Protein AF-A0A9Q8Z236-F1 (afdb_monomer_lite)

InterPro domains:
  IPR006600 HTH CenpB-type DNA-binding domain [PF03221] (31-86)
  IPR006600 HTH CenpB-type DNA-binding domain [PS51253] (21-90)
  IPR006600 HTH CenpB-type DNA-binding domain [SM00674] (27-90)

Secondary structure (DSSP, 8-state):
--HHHHHHHHHHHTTPPPTTTSPPTT--S-HHHHHHHHHHHHHHHHTT----HHHHHHHHHHHHHHTTPPPPPTTH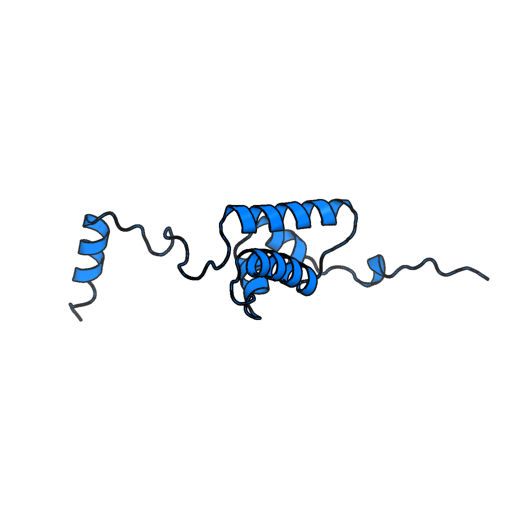HHHHHHH-HHHHHHHSS---HHHHT-------

Organism: Curvularia clavata (NCBI:txid95742)

Radius of gyration: 20.36 Å; chains: 1; bounding box: 35×33×79 Å

pLDDT: mean 71.84, std 14.06, range [37.47, 89.75]

Structure (mmCIF, N/CA/C/O backbone):
data_AF-A0A9Q8Z236-F1
#
_entry.id   AF-A0A9Q8Z236-F1
#
loop_
_atom_site.group_PDB
_atom_site.id
_atom_site.type_symbol
_atom_site.label_atom_id
_atom_site.label_alt_id
_atom_site.label_comp_id
_atom_site.label_asym_id
_atom_site.label_entity_id
_atom_site.label_seq_id
_atom_site.pdbx_PDB_ins_code
_atom_site.Cartn_x
_atom_site.Cartn_y
_atom_site.Cartn_z
_atom_site.occupancy
_atom_site.B_iso_or_equiv
_atom_site.auth_seq_id
_atom_site.auth_comp_id
_atom_site.auth_asym_id
_atom_site.auth_atom_id
_atom_site.pdbx_PDB_model_num
ATOM 1 N N . MET A 1 1 ? 3.105 -12.757 40.605 1.00 44.47 1 MET A N 1
ATOM 2 C CA . MET A 1 1 ? 2.466 -12.930 39.276 1.00 44.47 1 MET A CA 1
ATOM 3 C C . MET A 1 1 ? 0.934 -12.863 39.384 1.00 44.47 1 MET A C 1
ATOM 5 O O . MET A 1 1 ? 0.268 -13.851 39.127 1.00 44.47 1 MET A O 1
ATOM 9 N N . ILE A 1 2 ? 0.355 -11.719 39.778 1.00 39.44 2 ILE A N 1
ATOM 10 C CA . ILE A 1 2 ? -1.120 -11.542 39.889 1.00 39.44 2 ILE A CA 1
ATOM 11 C C . ILE A 1 2 ? -1.601 -10.298 39.105 1.00 39.44 2 ILE A C 1
ATOM 13 O O . ILE A 1 2 ? -2.723 -10.255 38.613 1.00 39.44 2 ILE A O 1
ATOM 17 N N . PHE A 1 3 ? -0.717 -9.327 38.856 1.00 37.47 3 PHE A N 1
ATOM 18 C CA . PHE A 1 3 ? -1.059 -8.050 38.216 1.00 37.47 3 PHE A CA 1
ATOM 19 C C . PHE A 1 3 ? -1.436 -8.114 36.726 1.00 37.47 3 PHE A C 1
ATOM 21 O O . PHE A 1 3 ? -2.054 -7.183 36.221 1.00 37.47 3 PHE A O 1
ATOM 28 N N . VAL A 1 4 ? -1.121 -9.200 36.013 1.00 46.09 4 VAL A N 1
ATOM 29 C CA . VAL A 1 4 ? -1.441 -9.323 34.575 1.00 46.09 4 VAL A CA 1
ATOM 30 C C . VAL A 1 4 ? -2.859 -9.862 34.338 1.00 46.09 4 VAL A C 1
ATOM 32 O O . VAL A 1 4 ? -3.454 -9.616 33.292 1.00 46.09 4 VAL A O 1
ATOM 35 N N . TYR A 1 5 ? -3.427 -10.582 35.311 1.00 40.88 5 TYR A N 1
ATOM 36 C CA . TYR A 1 5 ? -4.704 -11.281 35.135 1.00 40.88 5 TYR A CA 1
ATOM 37 C C . TYR A 1 5 ? -5.913 -10.351 35.298 1.00 40.88 5 TYR A C 1
ATOM 39 O O . TYR A 1 5 ? -6.892 -10.460 34.560 1.00 40.88 5 TYR A O 1
ATOM 47 N N . GLN A 1 6 ? -5.821 -9.382 36.212 1.00 45.88 6 GLN A N 1
ATOM 48 C CA . GLN A 1 6 ? -6.933 -8.479 36.511 1.00 45.88 6 GLN A CA 1
ATOM 49 C C . GLN A 1 6 ? -7.202 -7.471 35.378 1.00 45.88 6 GLN A C 1
ATOM 51 O O . GLN A 1 6 ? -8.355 -7.154 35.087 1.00 45.88 6 GLN A O 1
ATOM 56 N N . TYR A 1 7 ? -6.153 -7.010 34.687 1.00 53.28 7 TYR A N 1
ATOM 57 C CA . TYR A 1 7 ? -6.252 -5.992 33.629 1.00 53.28 7 TYR A CA 1
ATOM 58 C C . TYR A 1 7 ? -6.962 -6.503 32.359 1.00 53.28 7 TYR A C 1
ATOM 60 O O . TYR A 1 7 ? -7.631 -5.752 31.649 1.00 53.28 7 TYR A O 1
ATOM 68 N N . CYS A 1 8 ? -6.859 -7.806 32.080 1.00 56.28 8 CYS A N 1
ATOM 69 C CA . CYS A 1 8 ? -7.457 -8.433 30.900 1.00 56.28 8 CYS A CA 1
ATOM 70 C C . CYS A 1 8 ? -8.988 -8.588 30.999 1.00 56.28 8 CYS A C 1
ATOM 72 O O . CYS A 1 8 ? -9.672 -8.562 29.974 1.00 56.28 8 CYS A O 1
ATOM 74 N N . ILE A 1 9 ? -9.540 -8.737 32.210 1.00 65.38 9 ILE A N 1
ATOM 75 C CA . ILE A 1 9 ? -10.987 -8.914 32.434 1.00 65.38 9 ILE A CA 1
ATOM 76 C C . ILE A 1 9 ? -11.720 -7.564 32.417 1.00 65.38 9 ILE A C 1
ATOM 78 O O . ILE A 1 9 ? -12.815 -7.467 31.858 1.00 65.38 9 ILE A O 1
ATOM 82 N N . THR A 1 10 ? -11.115 -6.506 32.967 1.00 66.88 10 THR A N 1
ATOM 83 C CA . THR A 1 10 ? -11.715 -5.158 33.006 1.00 66.88 10 THR A CA 1
ATOM 84 C C . THR A 1 10 ? -11.895 -4.567 31.607 1.00 66.88 10 THR A C 1
ATOM 86 O O . THR A 1 10 ? -12.959 -4.037 31.301 1.00 66.88 10 THR A O 1
ATOM 89 N N . HIS A 1 11 ? -10.912 -4.733 30.718 1.00 65.75 11 HIS A N 1
ATOM 90 C CA . HIS A 1 11 ? -11.002 -4.291 29.322 1.00 65.75 11 HIS A CA 1
ATOM 91 C C . HIS A 1 11 ? -12.126 -4.996 28.548 1.00 65.75 11 HIS A C 1
ATOM 93 O O . HIS A 1 11 ? -12.851 -4.347 27.797 1.00 65.75 11 HIS A O 1
ATOM 99 N N . ARG A 1 12 ? -12.303 -6.306 28.765 1.00 65.69 12 ARG A N 1
ATOM 100 C CA . ARG A 1 12 ? -13.336 -7.100 28.086 1.00 65.69 12 ARG A CA 1
ATOM 101 C C . ARG A 1 12 ? -14.744 -6.733 28.572 1.00 65.69 12 ARG A C 1
ATOM 103 O O . ARG A 1 12 ? -15.650 -6.604 27.759 1.00 65.69 12 ARG A O 1
ATOM 110 N N . ARG A 1 13 ? -14.914 -6.486 29.880 1.00 71.19 13 ARG A N 1
ATOM 111 C CA . ARG A 1 13 ? -16.164 -5.939 30.446 1.00 71.19 13 ARG A CA 1
ATOM 112 C C . ARG A 1 13 ? -16.478 -4.527 29.945 1.00 71.19 13 ARG A C 1
ATOM 114 O O . ARG A 1 13 ? -17.645 -4.200 29.791 1.00 71.19 13 ARG A O 1
ATOM 121 N N . ALA A 1 14 ? -15.459 -3.721 29.655 1.00 76.38 14 ALA A N 1
ATOM 122 C CA . ALA A 1 14 ? -15.609 -2.394 29.055 1.00 76.38 14 ALA A CA 1
ATOM 123 C C . ALA A 1 14 ? -15.861 -2.427 27.531 1.00 76.38 14 ALA A C 1
ATOM 125 O O . ALA A 1 14 ? -15.790 -1.384 26.886 1.00 76.38 14 ALA A O 1
ATOM 126 N N . GLY A 1 15 ? -16.097 -3.607 26.940 1.00 71.00 15 GLY A N 1
ATOM 127 C CA . GLY A 1 15 ? -16.377 -3.757 25.510 1.00 71.00 15 GLY A CA 1
ATOM 128 C C . GLY A 1 15 ? -15.177 -3.498 24.599 1.00 71.00 15 GLY A C 1
ATOM 129 O O . GLY A 1 15 ? -15.354 -3.343 23.394 1.00 71.00 15 GLY A O 1
ATOM 130 N N . LYS A 1 16 ? 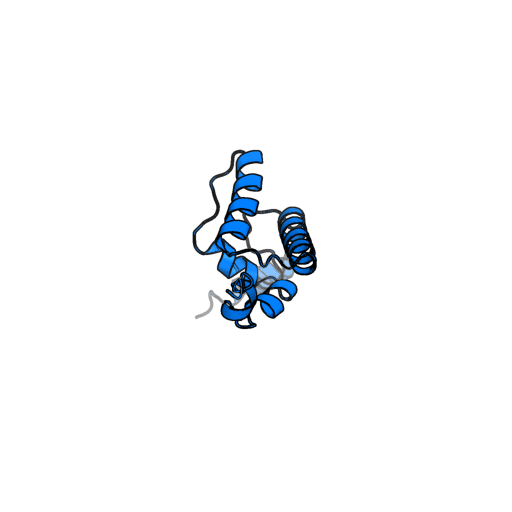-13.949 -3.438 25.137 1.00 72.38 16 LYS A N 1
ATOM 131 C CA . LYS A 1 16 ? -12.762 -3.225 24.305 1.00 72.38 16 LYS A CA 1
ATOM 132 C C . LYS A 1 16 ? -12.499 -4.488 23.469 1.00 72.38 16 LYS A C 1
ATOM 134 O O . LYS A 1 16 ? -12.344 -5.561 24.066 1.00 72.38 16 LYS A O 1
ATOM 139 N N . PRO A 1 17 ? -12.430 -4.377 22.128 1.00 62.66 17 PRO A N 1
ATOM 140 C CA . PRO A 1 17 ? -12.158 -5.519 21.266 1.00 62.66 17 PRO A CA 1
ATOM 141 C C . PRO A 1 17 ? -10.793 -6.133 21.579 1.00 62.66 17 PRO A C 1
ATOM 143 O O . PRO A 1 17 ? -9.913 -5.492 22.169 1.00 62.66 17 PRO A O 1
ATOM 146 N N . SER A 1 18 ? -10.600 -7.398 21.194 1.00 64.00 18 SER A N 1
ATOM 147 C CA . SER A 1 18 ? -9.286 -8.018 21.326 1.00 64.00 18 SER A CA 1
ATOM 148 C C . SER A 1 18 ? -8.279 -7.248 20.468 1.00 64.00 18 SER A C 1
ATOM 150 O O . SER A 1 18 ? -8.624 -6.694 19.428 1.00 64.00 18 SER A O 1
ATOM 152 N N . ARG A 1 19 ? -6.999 -7.238 20.857 1.00 61.81 19 ARG A N 1
ATOM 153 C CA . ARG A 1 19 ? -5.956 -6.560 20.064 1.00 61.81 19 ARG A CA 1
ATOM 154 C C . ARG A 1 19 ? -5.862 -7.091 18.622 1.00 61.81 19 ARG A C 1
ATOM 156 O O . ARG A 1 19 ? -5.316 -6.393 17.779 1.00 61.81 19 ARG A O 1
ATOM 163 N N . ARG A 1 20 ? -6.360 -8.305 18.351 1.00 56.44 20 ARG A N 1
ATOM 164 C CA . ARG A 1 20 ? -6.419 -8.892 17.001 1.00 56.44 20 ARG A CA 1
ATOM 165 C C . ARG A 1 20 ? -7.541 -8.288 16.151 1.00 56.44 20 ARG A C 1
ATOM 167 O O . ARG A 1 20 ? -7.393 -8.247 14.938 1.00 56.44 20 ARG A O 1
ATOM 174 N N . ASP A 1 21 ? -8.605 -7.818 16.798 1.00 57.34 21 ASP A N 1
ATOM 175 C CA . ASP A 1 21 ? -9.796 -7.248 16.157 1.00 57.34 21 ASP A CA 1
ATOM 176 C C . ASP A 1 21 ? -9.745 -5.713 16.112 1.00 57.34 21 ASP A C 1
ATOM 178 O O . ASP A 1 21 ? -10.426 -5.088 15.305 1.00 57.34 21 ASP A O 1
ATOM 182 N N . CYS A 1 22 ? -8.932 -5.084 16.970 1.00 59.25 22 CYS A N 1
ATOM 183 C CA . CYS A 1 22 ? -8.663 -3.652 16.887 1.00 59.25 22 CYS A CA 1
ATOM 184 C C . CYS A 1 22 ? -7.866 -3.321 15.623 1.00 59.25 22 CYS A C 1
ATOM 186 O O . CYS A 1 22 ? -6.829 -3.931 15.348 1.00 59.25 22 CYS A O 1
ATOM 188 N N . GLU A 1 23 ? -8.287 -2.273 14.914 1.00 57.94 23 GLU A N 1
ATOM 189 C CA . GLU A 1 23 ? -7.460 -1.685 13.870 1.00 57.94 23 GLU A CA 1
ATOM 190 C C . GLU A 1 23 ? -6.109 -1.253 14.450 1.00 57.94 23 GLU A C 1
ATOM 192 O O . GLU A 1 23 ? -6.023 -0.631 15.511 1.00 57.94 23 GLU A O 1
ATOM 197 N N . LEU A 1 24 ? -5.023 -1.627 13.772 1.00 58.34 24 LEU A N 1
ATOM 198 C CA . LEU A 1 24 ? -3.679 -1.261 14.197 1.00 58.34 24 LEU A CA 1
ATOM 199 C C . LEU A 1 24 ? -3.545 0.266 14.212 1.00 58.34 24 LEU A C 1
ATOM 201 O O . LEU A 1 24 ? -3.600 0.897 13.160 1.00 58.34 24 LEU A O 1
ATOM 205 N N . ASN A 1 25 ? -3.234 0.831 15.382 1.00 55.41 25 ASN A N 1
ATOM 206 C CA . ASN A 1 25 ? -2.937 2.259 15.596 1.00 55.41 25 ASN A CA 1
ATOM 207 C C . ASN A 1 25 ? -1.824 2.825 14.679 1.00 55.41 25 ASN A C 1
ATOM 209 O O . ASN A 1 25 ? -1.546 4.017 14.697 1.00 55.41 25 ASN A O 1
ATOM 213 N N . SER A 1 26 ? -1.136 1.966 13.924 1.00 56.31 26 SER A N 1
ATOM 214 C CA . SER A 1 26 ? -0.043 2.294 13.006 1.00 56.31 26 SER A CA 1
ATOM 215 C C . SER A 1 26 ? -0.497 2.511 11.556 1.00 56.31 26 SER A C 1
ATOM 217 O O . SER A 1 26 ? 0.353 2.753 10.696 1.00 56.31 26 SER A O 1
ATOM 219 N N . LYS A 1 27 ? -1.796 2.380 11.249 1.00 63.75 27 LYS A N 1
ATOM 220 C CA . LYS A 1 27 ? -2.326 2.679 9.913 1.00 63.75 27 LYS A CA 1
ATOM 221 C C . LYS A 1 27 ? -2.246 4.188 9.676 1.00 63.75 27 LYS A C 1
ATOM 223 O O . LYS A 1 27 ? -2.994 4.957 10.267 1.00 63.75 27 LYS A O 1
ATOM 228 N N . ARG A 1 28 ? -1.288 4.611 8.846 1.00 69.12 28 ARG A N 1
ATOM 229 C CA . ARG A 1 28 ? -1.143 6.021 8.446 1.00 69.12 28 ARG A CA 1
ATOM 230 C C . ARG A 1 28 ? -2.110 6.426 7.334 1.00 69.12 28 ARG A C 1
ATOM 232 O O . ARG A 1 28 ? -2.399 7.608 7.218 1.00 69.12 28 ARG A O 1
ATOM 239 N N . LEU A 1 29 ? -2.586 5.456 6.555 1.00 75.12 29 LEU A N 1
ATOM 240 C CA . LEU A 1 29 ? -3.607 5.640 5.528 1.00 75.12 29 LEU A CA 1
ATOM 241 C C . LEU A 1 29 ? -4.945 5.088 6.018 1.00 75.12 29 LEU A C 1
ATOM 243 O O . LEU A 1 29 ? -4.987 4.120 6.785 1.00 75.12 29 LEU A O 1
ATOM 247 N N . ASN A 1 30 ? -6.027 5.728 5.584 1.00 81.38 30 ASN A N 1
ATOM 248 C CA . ASN A 1 30 ? -7.382 5.282 5.867 1.00 81.38 30 ASN A CA 1
ATOM 249 C C . ASN A 1 30 ? -7.683 3.983 5.104 1.00 81.38 30 ASN A C 1
ATOM 251 O O . ASN A 1 30 ? -7.088 3.711 4.062 1.00 81.38 30 ASN A O 1
ATOM 255 N N . LYS A 1 31 ? -8.652 3.196 5.581 1.00 80.12 31 LYS A N 1
ATOM 256 C CA . LYS A 1 31 ? -9.056 1.943 4.927 1.00 80.12 31 LYS A CA 1
ATOM 257 C C . LYS A 1 31 ? -9.425 2.157 3.451 1.00 80.12 31 LYS A C 1
ATOM 259 O O . LYS A 1 31 ? -8.963 1.403 2.609 1.00 80.12 31 LYS A O 1
ATOM 264 N N . LEU A 1 32 ? -10.157 3.233 3.151 1.00 82.81 32 LEU A N 1
ATOM 265 C CA . LEU A 1 32 ? -10.545 3.611 1.785 1.00 82.81 32 LEU A CA 1
ATOM 266 C C . LEU A 1 32 ? -9.345 3.924 0.881 1.00 82.81 32 LEU A C 1
ATOM 268 O O . LEU A 1 32 ? -9.356 3.619 -0.303 1.00 82.81 32 LEU A O 1
ATOM 272 N N . GLU A 1 33 ? -8.297 4.532 1.435 1.00 84.69 33 GLU A N 1
ATOM 273 C CA . GLU A 1 33 ? -7.087 4.858 0.674 1.00 84.69 33 GLU A CA 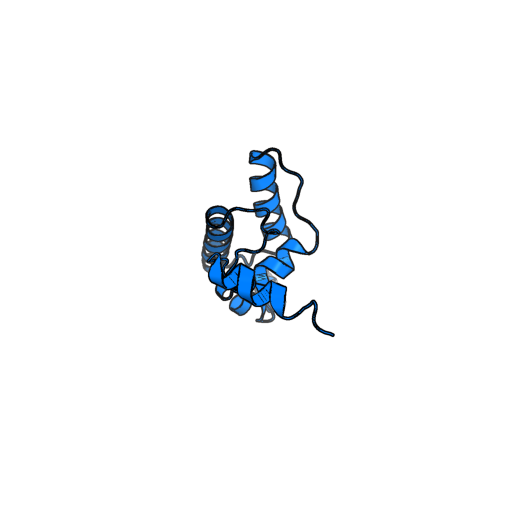1
ATOM 274 C C . GLU A 1 33 ? -6.266 3.607 0.392 1.00 84.69 33 GLU A C 1
ATOM 276 O O . GLU A 1 33 ? -5.742 3.432 -0.704 1.00 84.69 33 GLU A O 1
ATOM 281 N N . GLU A 1 34 ? -6.175 2.718 1.382 1.00 85.38 34 GLU A N 1
ATOM 282 C CA . GLU A 1 34 ? -5.554 1.411 1.206 1.00 85.38 34 GLU A CA 1
ATOM 283 C C . GLU A 1 34 ? -6.311 0.587 0.152 1.00 85.38 34 GLU A C 1
ATOM 285 O O . GLU A 1 34 ? -5.664 0.004 -0.714 1.00 85.38 34 GLU A O 1
ATOM 290 N N . GLU A 1 35 ? -7.647 0.596 0.167 1.00 86.00 35 GLU A N 1
ATOM 291 C CA . GLU A 1 35 ? -8.500 -0.046 -0.845 1.00 86.00 35 GLU A CA 1
ATOM 292 C C . GLU A 1 35 ? -8.290 0.555 -2.246 1.00 86.00 35 GLU A C 1
ATOM 294 O O . GLU A 1 35 ? -8.083 -0.197 -3.194 1.00 86.00 35 GLU A O 1
ATOM 299 N N . ALA A 1 36 ? -8.224 1.884 -2.381 1.00 88.25 36 ALA A N 1
ATOM 300 C CA . ALA A 1 36 ? -7.960 2.544 -3.664 1.00 88.25 36 ALA A CA 1
ATOM 301 C C . ALA A 1 36 ? -6.574 2.193 -4.242 1.00 88.25 36 ALA A C 1
ATOM 303 O O . ALA A 1 36 ? -6.427 1.989 -5.448 1.00 88.25 36 ALA A O 1
ATOM 304 N N . ILE A 1 37 ? -5.545 2.083 -3.390 1.00 87.94 37 ILE A N 1
ATOM 305 C CA . ILE A 1 37 ? -4.219 1.608 -3.815 1.00 87.94 37 ILE A CA 1
ATOM 306 C C . ILE A 1 37 ? -4.302 0.144 -4.273 1.00 87.94 37 ILE A C 1
ATOM 308 O O . ILE A 1 37 ? -3.702 -0.206 -5.286 1.00 87.94 37 ILE A O 1
ATOM 312 N N . VAL A 1 38 ? -5.024 -0.721 -3.551 1.00 87.69 38 VAL A N 1
ATOM 313 C CA . VAL A 1 38 ? -5.210 -2.132 -3.938 1.00 87.69 38 VAL A CA 1
ATOM 314 C C . VAL A 1 38 ? -5.882 -2.236 -5.302 1.00 87.69 38 VAL A C 1
ATOM 316 O O . VAL A 1 38 ? -5.352 -2.918 -6.177 1.00 87.69 38 VAL A O 1
ATOM 319 N N . GLU A 1 39 ? -7.008 -1.548 -5.486 1.00 87.75 39 GLU A N 1
ATOM 320 C CA . GLU A 1 39 ? -7.769 -1.536 -6.736 1.00 87.75 39 GLU A CA 1
ATOM 321 C C . GLU A 1 39 ? -6.891 -1.089 -7.900 1.00 87.75 39 GLU A C 1
ATOM 323 O O . GLU A 1 39 ? -6.761 -1.809 -8.888 1.00 87.75 39 GLU A O 1
ATOM 328 N N . ARG A 1 40 ? -6.171 0.023 -7.735 1.00 86.12 40 ARG A N 1
ATOM 329 C CA . ARG A 1 40 ? -5.259 0.518 -8.763 1.00 86.12 40 ARG A CA 1
ATOM 330 C C . ARG A 1 40 ? -4.179 -0.490 -9.136 1.00 86.12 40 ARG A C 1
ATOM 332 O O . ARG A 1 40 ? -3.884 -0.672 -10.313 1.00 86.12 40 ARG A O 1
ATOM 339 N N . ILE A 1 41 ? -3.604 -1.190 -8.160 1.00 85.38 41 ILE A N 1
ATOM 340 C CA . ILE A 1 41 ? -2.610 -2.220 -8.460 1.00 85.38 41 ILE A CA 1
ATOM 341 C C . ILE A 1 41 ? -3.246 -3.413 -9.199 1.00 85.38 41 ILE A C 1
ATOM 343 O O . ILE A 1 41 ? -2.608 -4.024 -10.065 1.00 85.38 41 ILE A O 1
ATOM 347 N N . LEU A 1 42 ? -4.483 -3.780 -8.861 1.00 82.25 42 LEU A N 1
ATOM 348 C CA . LEU A 1 42 ? -5.213 -4.827 -9.573 1.00 82.25 42 LEU A CA 1
ATOM 349 C C . LEU A 1 42 ? -5.503 -4.407 -11.019 1.00 82.25 42 LEU A C 1
ATOM 351 O O . LEU A 1 42 ? -5.249 -5.195 -11.926 1.00 82.25 42 LEU A O 1
ATOM 355 N N . GLU A 1 43 ? -5.925 -3.167 -11.256 1.00 83.81 43 GLU A N 1
ATOM 356 C CA . GLU A 1 43 ? -6.096 -2.616 -12.603 1.00 83.81 43 GLU A CA 1
ATOM 357 C C . GLU A 1 43 ? -4.779 -2.612 -13.386 1.00 83.81 43 GLU A C 1
ATOM 359 O O . GLU A 1 43 ? -4.725 -3.105 -14.514 1.00 83.81 43 GLU A O 1
ATOM 364 N N . GLU A 1 44 ? -3.688 -2.137 -12.783 1.00 79.62 44 GLU A N 1
ATOM 365 C CA . GLU A 1 44 ? -2.354 -2.157 -13.395 1.00 79.62 44 GLU A CA 1
ATOM 366 C C . GLU A 1 44 ? -1.918 -3.595 -13.731 1.00 79.62 44 GLU A C 1
ATOM 368 O O . GLU A 1 44 ? -1.335 -3.832 -14.788 1.00 79.62 44 GLU A O 1
ATOM 373 N N . SER A 1 45 ? -2.332 -4.592 -12.933 1.00 69.19 45 SER A N 1
ATOM 374 C CA . SER A 1 45 ? -2.141 -6.011 -13.269 1.00 69.19 45 SER A CA 1
ATOM 375 C C . SER A 1 45 ? -2.776 -6.449 -14.559 1.00 69.19 45 SER A C 1
ATOM 377 O O . SER A 1 45 ? -2.217 -7.307 -15.239 1.00 69.19 45 SER A O 1
ATOM 379 N N . THR A 1 46 ? -3.981 -5.964 -14.823 1.00 75.50 46 THR A N 1
ATOM 380 C CA . THR A 1 46 ? -4.712 -6.340 -16.031 1.00 75.50 46 THR A CA 1
ATOM 381 C C . THR A 1 46 ? -4.096 -5.693 -17.263 1.00 75.50 46 THR A C 1
ATOM 383 O O . THR A 1 46 ? -4.213 -6.233 -18.355 1.00 75.50 46 THR A O 1
ATOM 386 N N . ARG A 1 47 ? -3.376 -4.581 -17.074 1.00 72.31 47 ARG A N 1
ATOM 387 C CA . ARG A 1 47 ? -2.641 -3.849 -18.112 1.00 72.31 47 ARG A CA 1
ATOM 388 C C . ARG A 1 47 ? -1.203 -4.349 -18.301 1.00 72.31 47 ARG A C 1
ATOM 390 O O . ARG A 1 47 ? -0.400 -3.639 -18.890 1.00 72.31 47 ARG A O 1
ATOM 397 N N . GLU A 1 48 ? -0.877 -5.527 -17.761 1.00 68.31 48 GLU A N 1
ATOM 398 C CA . GLU A 1 48 ? 0.449 -6.176 -17.800 1.00 68.31 48 GLU A CA 1
ATOM 399 C C . GLU A 1 48 ? 1.599 -5.386 -17.153 1.00 68.31 48 GLU A C 1
ATOM 401 O O . GLU A 1 48 ? 2.751 -5.815 -17.183 1.00 68.31 48 GLU A O 1
ATOM 406 N N . PHE A 1 49 ? 1.299 -4.280 -16.472 1.00 66.81 49 PHE A N 1
ATOM 407 C CA . PHE A 1 49 ? 2.291 -3.531 -15.720 1.00 66.81 49 PHE A CA 1
ATOM 408 C C . PHE A 1 49 ? 2.256 -3.994 -14.264 1.00 66.81 49 PHE A C 1
ATOM 410 O O . PHE A 1 49 ? 1.309 -3.739 -13.519 1.00 66.81 49 PHE A O 1
ATOM 417 N N . ALA A 1 50 ? 3.267 -4.751 -13.840 1.00 68.62 50 ALA A N 1
ATOM 418 C CA . ALA A 1 50 ? 3.406 -5.128 -12.439 1.00 68.62 50 ALA A CA 1
ATOM 419 C C . ALA A 1 50 ? 4.024 -3.953 -11.661 1.00 68.62 50 ALA A C 1
ATOM 421 O O . ALA A 1 50 ? 5.211 -3.684 -11.847 1.00 68.62 50 ALA A O 1
ATOM 422 N N . PRO A 1 51 ? 3.276 -3.254 -10.783 1.00 76.12 51 PRO A N 1
ATOM 423 C CA . PRO A 1 51 ? 3.843 -2.134 -10.049 1.00 76.12 51 PRO A CA 1
ATOM 424 C C . PRO A 1 51 ? 4.930 -2.608 -9.091 1.00 76.12 51 PRO A C 1
ATOM 426 O O . PRO A 1 51 ? 4.773 -3.566 -8.320 1.00 76.12 51 PRO A O 1
ATOM 429 N N . THR A 1 52 ? 6.044 -1.890 -9.113 1.00 81.56 52 THR A N 1
ATOM 430 C CA . THR A 1 52 ? 7.163 -2.124 -8.211 1.00 81.56 52 THR A CA 1
ATOM 431 C C . THR A 1 52 ? 6.780 -1.657 -6.807 1.00 81.56 52 THR A C 1
ATOM 433 O O . THR A 1 52 ? 5.936 -0.783 -6.612 1.00 81.56 52 THR A O 1
ATOM 436 N N . LYS A 1 53 ? 7.447 -2.183 -5.772 1.00 83.12 53 LYS A N 1
ATOM 437 C CA . LYS A 1 53 ? 7.293 -1.671 -4.395 1.00 83.12 53 LYS A CA 1
ATOM 438 C C . LYS A 1 53 ? 7.538 -0.155 -4.294 1.00 83.12 53 LYS A C 1
ATOM 440 O O . LYS A 1 53 ? 6.964 0.489 -3.421 1.00 83.12 53 LYS A O 1
ATOM 445 N N . ALA A 1 54 ? 8.388 0.395 -5.163 1.00 83.25 54 ALA A N 1
ATOM 446 C CA . ALA A 1 54 ? 8.636 1.829 -5.266 1.00 83.25 54 ALA A CA 1
ATOM 447 C C . ALA A 1 54 ? 7.395 2.594 -5.753 1.00 83.25 54 ALA A C 1
ATOM 449 O O . ALA A 1 54 ? 7.035 3.593 -5.138 1.00 83.25 54 ALA A O 1
ATOM 450 N N . ASP A 1 55 ? 6.695 2.081 -6.766 1.00 84.50 55 ASP A N 1
ATOM 451 C CA . ASP A 1 55 ? 5.478 2.695 -7.313 1.00 84.50 55 ASP A CA 1
ATOM 452 C C . ASP A 1 55 ? 4.352 2.694 -6.277 1.00 84.50 55 ASP A C 1
ATOM 454 O O . ASP A 1 55 ? 3.709 3.714 -6.035 1.00 84.50 55 ASP A O 1
ATOM 458 N N . VAL A 1 56 ? 4.182 1.574 -5.562 1.00 86.19 56 VAL A N 1
ATOM 459 C CA . VAL A 1 56 ? 3.221 1.468 -4.449 1.00 86.19 56 VAL A CA 1
ATOM 460 C C . VAL A 1 56 ? 3.529 2.484 -3.349 1.00 86.19 56 VAL A C 1
ATOM 462 O O . VAL A 1 56 ? 2.618 3.088 -2.780 1.00 86.19 56 VAL A O 1
ATOM 465 N N . ARG A 1 57 ? 4.815 2.709 -3.059 1.00 88.38 57 ARG A N 1
ATOM 466 C CA . ARG A 1 57 ? 5.234 3.740 -2.109 1.00 88.38 57 ARG A CA 1
ATOM 467 C C . ARG A 1 57 ? 4.922 5.143 -2.622 1.00 88.38 57 ARG A C 1
ATOM 469 O O . ARG A 1 57 ? 4.398 5.941 -1.859 1.00 88.38 57 ARG A O 1
ATOM 476 N N . ALA A 1 58 ? 5.200 5.426 -3.893 1.00 88.00 58 ALA A N 1
ATOM 477 C CA . ALA A 1 58 ? 4.935 6.724 -4.503 1.00 88.00 58 ALA A CA 1
ATOM 478 C C . ALA A 1 58 ? 3.435 7.062 -4.505 1.00 88.00 58 ALA A C 1
ATOM 480 O O . ALA A 1 58 ? 3.064 8.193 -4.199 1.00 88.00 58 ALA A O 1
ATOM 481 N N . MET A 1 59 ? 2.566 6.079 -4.767 1.00 88.88 59 MET A N 1
ATOM 482 C CA . MET A 1 59 ? 1.111 6.245 -4.657 1.00 88.88 59 MET A CA 1
ATOM 483 C C . MET A 1 59 ? 0.684 6.608 -3.231 1.00 88.88 59 MET A C 1
ATOM 485 O O . MET A 1 59 ? -0.087 7.546 -3.033 1.00 88.88 59 MET A O 1
ATOM 489 N N . ALA A 1 60 ? 1.220 5.906 -2.231 1.00 89.19 60 ALA A N 1
ATOM 490 C CA . ALA A 1 60 ? 0.928 6.189 -0.830 1.00 89.19 60 ALA A CA 1
ATOM 491 C C . ALA A 1 60 ? 1.474 7.554 -0.377 1.00 89.19 60 ALA A C 1
ATOM 493 O O . ALA A 1 60 ? 0.785 8.297 0.318 1.00 89.19 60 ALA A O 1
ATOM 494 N N . ASP A 1 61 ? 2.692 7.904 -0.790 1.00 89.75 61 ASP A N 1
ATOM 495 C CA . ASP A 1 61 ? 3.322 9.184 -0.464 1.00 89.75 61 ASP A CA 1
ATOM 496 C C . ASP A 1 61 ? 2.583 10.355 -1.120 1.00 89.75 61 ASP A C 1
ATOM 498 O O . ASP A 1 61 ? 2.436 11.397 -0.489 1.00 89.75 61 ASP A O 1
ATOM 502 N N . LYS A 1 62 ? 2.038 10.174 -2.331 1.00 89.25 62 LYS A N 1
ATOM 503 C CA . LYS A 1 62 ? 1.184 11.173 -2.984 1.00 89.25 62 LYS A CA 1
ATOM 504 C C . LYS A 1 62 ? -0.087 11.456 -2.176 1.00 89.25 62 LYS A C 1
ATOM 506 O O . LYS A 1 62 ? -0.397 12.616 -1.931 1.00 89.25 62 LYS A O 1
ATOM 511 N N . LEU A 1 63 ? -0.782 10.416 -1.712 1.00 88.44 63 LEU A N 1
ATOM 512 C CA . LEU A 1 63 ? -1.977 10.576 -0.871 1.00 88.44 63 LEU A CA 1
ATOM 513 C C . LEU A 1 63 ? -1.649 11.253 0.468 1.00 88.44 63 LEU A C 1
ATOM 515 O O . LEU A 1 63 ? -2.413 12.076 0.965 1.00 88.44 63 LEU A O 1
ATOM 519 N N . LEU A 1 64 ? -0.491 10.938 1.054 1.00 87.50 64 LEU A N 1
ATOM 520 C CA . LEU A 1 64 ? -0.037 11.602 2.277 1.00 87.50 64 LEU A CA 1
ATOM 521 C C . LEU A 1 64 ? 0.359 13.059 2.037 1.00 87.50 64 LEU A C 1
ATOM 523 O O . LEU A 1 64 ? 0.094 13.889 2.903 1.00 87.50 64 LEU A O 1
ATOM 527 N N . TYR A 1 65 ? 0.947 13.372 0.882 1.00 88.25 65 TYR A N 1
ATOM 528 C CA . TYR A 1 65 ? 1.274 14.739 0.484 1.00 88.25 65 TYR A CA 1
ATOM 529 C C . TYR A 1 65 ? 0.014 15.597 0.336 1.00 88.25 65 TYR A C 1
ATOM 531 O O . TYR A 1 65 ? -0.027 16.705 0.859 1.00 88.25 65 TYR A O 1
ATOM 539 N N . GLU A 1 66 ? -1.045 15.060 -0.279 1.00 86.31 66 GLU A N 1
ATOM 540 C CA . GLU A 1 66 ? -2.356 15.725 -0.373 1.00 86.31 66 GLU A CA 1
ATOM 541 C C . GLU A 1 66 ? -2.980 16.010 1.008 1.00 86.31 66 GLU A C 1
ATOM 543 O O . GLU A 1 66 ? -3.752 16.953 1.159 1.00 86.31 66 GLU A O 1
ATOM 548 N N . ARG A 1 67 ? -2.613 15.232 2.035 1.00 81.94 67 ARG A N 1
ATOM 549 C CA . ARG A 1 67 ? -3.023 15.433 3.436 1.00 81.94 67 ARG A CA 1
ATOM 550 C C . ARG A 1 67 ? -2.030 16.243 4.272 1.00 81.94 67 ARG A C 1
ATOM 552 O O . ARG A 1 67 ? -2.178 16.276 5.494 1.00 81.94 67 ARG A O 1
ATOM 559 N N . GLU A 1 68 ? -0.991 16.807 3.657 1.00 83.00 68 GLU A N 1
ATOM 560 C CA . GLU A 1 68 ? 0.108 17.503 4.344 1.00 83.00 68 GLU A CA 1
ATOM 561 C C . GLU A 1 68 ? 0.762 16.653 5.458 1.00 83.00 68 GLU A C 1
ATOM 563 O O . GLU A 1 68 ? 1.228 17.151 6.483 1.00 83.00 68 GLU A O 1
ATOM 568 N N . SER A 1 69 ? 0.786 15.328 5.279 1.00 83.25 69 SER A N 1
ATOM 569 C CA . SER A 1 69 ? 1.339 14.382 6.248 1.00 83.25 69 SER A CA 1
ATOM 570 C C . SER A 1 69 ? 2.753 13.944 5.875 1.00 83.25 69 SER A C 1
ATOM 572 O O . SER A 1 69 ? 3.159 13.953 4.716 1.00 83.25 69 SER A O 1
ATOM 574 N N . ASN A 1 70 ? 3.512 13.475 6.870 1.00 83.56 70 ASN A N 1
ATOM 575 C CA . ASN A 1 70 ? 4.859 12.950 6.635 1.00 83.56 70 ASN A CA 1
ATOM 576 C C . ASN A 1 70 ? 4.822 11.716 5.709 1.00 83.56 70 ASN A C 1
ATOM 578 O O . ASN A 1 70 ? 3.911 10.898 5.853 1.00 83.56 70 ASN A O 1
ATOM 582 N N . PRO A 1 71 ? 5.839 11.483 4.868 1.00 81.94 71 PRO A N 1
ATOM 583 C CA . PRO A 1 71 ? 5.876 10.348 3.943 1.00 81.94 71 PRO A CA 1
ATOM 584 C C . PRO A 1 71 ? 5.857 8.990 4.658 1.00 81.94 71 PRO A C 1
ATOM 586 O O . PRO A 1 71 ? 6.173 8.876 5.850 1.00 81.94 71 PRO A O 1
ATOM 589 N N . THR A 1 72 ? 5.491 7.936 3.932 1.00 84.12 72 THR A N 1
ATOM 590 C CA . THR A 1 72 ? 5.491 6.559 4.432 1.00 84.12 72 THR A CA 1
ATOM 591 C C . THR A 1 72 ? 6.901 6.090 4.798 1.00 84.12 72 THR A C 1
ATOM 593 O O . THR A 1 72 ? 7.910 6.464 4.194 1.00 84.12 72 THR A O 1
ATOM 596 N N . GLY A 1 73 ? 6.991 5.238 5.824 1.00 82.31 73 GLY A N 1
ATOM 597 C CA . GLY A 1 73 ? 8.254 4.623 6.234 1.00 82.31 73 GLY A CA 1
ATOM 598 C C . GLY A 1 73 ? 8.704 3.517 5.274 1.00 82.31 73 GLY A C 1
ATOM 599 O O . GLY A 1 73 ? 7.890 2.911 4.583 1.00 82.31 73 GLY A O 1
ATOM 600 N N . LYS A 1 74 ? 10.001 3.179 5.289 1.00 80.44 74 LYS A N 1
ATOM 601 C CA . LYS A 1 74 ? 10.604 2.155 4.407 1.00 80.44 74 LYS A CA 1
ATOM 602 C C . LYS A 1 74 ? 9.873 0.804 4.431 1.00 80.44 74 LYS A C 1
ATOM 604 O O . LYS A 1 74 ? 9.683 0.193 3.388 1.00 80.44 74 LYS A O 1
ATOM 609 N N . ASN A 1 75 ? 9.430 0.372 5.611 1.00 83.50 75 ASN A N 1
ATOM 610 C CA . ASN A 1 75 ? 8.796 -0.936 5.809 1.00 83.50 75 ASN A CA 1
ATOM 611 C C . ASN A 1 75 ? 7.277 -0.912 5.567 1.00 83.50 75 ASN A C 1
ATOM 613 O O . ASN A 1 75 ? 6.608 -1.927 5.761 1.00 83.50 75 ASN A O 1
ATOM 617 N N . TRP A 1 76 ? 6.708 0.241 5.200 1.00 87.25 76 TRP A N 1
ATOM 618 C CA . TRP A 1 76 ? 5.264 0.389 5.046 1.00 87.25 76 TRP A CA 1
ATOM 619 C C . TRP A 1 76 ? 4.723 -0.509 3.928 1.00 87.25 76 TRP A C 1
ATOM 621 O O . TRP A 1 76 ? 3.755 -1.227 4.158 1.00 87.25 76 TRP A O 1
ATOM 631 N N . VAL A 1 77 ? 5.398 -0.559 2.774 1.00 86.94 77 VAL A N 1
ATOM 632 C CA . VAL A 1 77 ? 4.976 -1.383 1.626 1.00 86.94 77 VAL A CA 1
ATOM 633 C C . VAL A 1 77 ? 5.017 -2.876 1.956 1.00 86.94 77 VAL A C 1
ATOM 635 O O . VAL A 1 77 ? 4.078 -3.604 1.651 1.00 86.94 77 VAL A O 1
ATOM 638 N N . ASP A 1 78 ? 6.063 -3.347 2.638 1.00 84.25 78 ASP A N 1
ATOM 639 C CA . ASP A 1 78 ? 6.158 -4.758 3.032 1.00 84.25 78 ASP A CA 1
ATOM 640 C C . ASP A 1 78 ? 5.074 -5.137 4.046 1.00 84.25 78 ASP A C 1
ATOM 642 O O . ASP A 1 78 ? 4.471 -6.207 3.952 1.00 84.25 78 ASP A O 1
ATOM 646 N N . ASN A 1 79 ? 4.788 -4.250 5.003 1.00 85.25 79 ASN A N 1
ATOM 647 C CA . ASN A 1 79 ? 3.680 -4.438 5.934 1.00 85.25 79 ASN A CA 1
ATOM 648 C C . ASN A 1 79 ? 2.327 -4.387 5.213 1.00 85.25 79 ASN A C 1
ATOM 650 O O . ASN A 1 79 ? 1.427 -5.137 5.584 1.00 85.25 79 ASN A O 1
ATOM 654 N N . PHE A 1 80 ? 2.203 -3.563 4.167 1.00 84.50 80 PHE A N 1
ATOM 655 C CA . PHE A 1 80 ? 1.022 -3.462 3.315 1.00 84.50 80 PHE A CA 1
ATOM 656 C C . PHE A 1 80 ? 0.733 -4.730 2.525 1.00 84.50 80 PHE A C 1
ATOM 658 O O . PHE A 1 80 ? -0.365 -5.269 2.612 1.00 84.50 80 PHE A O 1
ATOM 665 N N . ILE A 1 81 ? 1.741 -5.293 1.875 1.00 83.81 81 ILE A N 1
ATOM 666 C CA . ILE A 1 81 ? 1.592 -6.560 1.157 1.00 83.81 81 ILE A CA 1
ATOM 667 C C . ILE A 1 81 ? 1.282 -7.709 2.132 1.00 83.81 81 ILE A C 1
ATOM 669 O O . ILE A 1 81 ? 0.492 -8.594 1.819 1.00 83.81 81 ILE A O 1
ATOM 673 N N . LYS A 1 82 ? 1.866 -7.706 3.340 1.00 82.56 82 LYS A N 1
ATOM 674 C CA . LYS A 1 82 ? 1.609 -8.753 4.348 1.00 82.56 82 LYS A CA 1
ATOM 675 C C . LYS A 1 82 ? 0.178 -8.746 4.886 1.00 82.56 82 LYS A C 1
ATOM 677 O O . LYS A 1 82 ? -0.340 -9.821 5.185 1.00 82.56 82 LYS A O 1
ATOM 682 N N . ARG A 1 83 ? -0.433 -7.567 5.047 1.00 80.50 83 ARG A N 1
ATOM 683 C CA . ARG A 1 83 ? -1.799 -7.422 5.582 1.00 80.50 83 ARG A CA 1
ATOM 684 C C . ARG A 1 83 ? -2.886 -7.607 4.524 1.00 80.50 83 ARG A C 1
ATOM 686 O O . ARG A 1 83 ? -3.982 -8.011 4.894 1.00 80.50 83 ARG A O 1
ATOM 693 N N . THR A 1 84 ? -2.584 -7.375 3.246 1.00 83.62 84 THR A N 1
ATOM 694 C CA . THR A 1 84 ? -3.556 -7.517 2.154 1.00 83.62 84 THR A CA 1
ATOM 695 C C . THR A 1 84 ? -3.387 -8.863 1.434 1.00 83.62 84 THR A C 1
ATOM 697 O O . THR A 1 84 ? -2.432 -9.036 0.671 1.00 83.62 84 THR A O 1
ATOM 700 N N . PRO A 1 85 ? -4.288 -9.844 1.641 1.00 80.25 85 PRO A N 1
ATOM 701 C CA . PRO A 1 85 ? -4.141 -11.189 1.078 1.00 80.25 85 PRO A CA 1
ATOM 702 C C . PRO A 1 85 ? -4.215 -11.223 -0.457 1.00 80.25 85 PRO A C 1
ATOM 704 O O . PRO A 1 85 ? -3.544 -12.056 -1.075 1.00 80.25 85 PRO A O 1
ATOM 707 N N . GLU A 1 86 ? -4.967 -10.305 -1.074 1.00 79.25 86 GLU A N 1
ATOM 708 C CA . GLU A 1 86 ? -5.068 -10.175 -2.537 1.00 79.25 86 GLU A CA 1
ATOM 709 C C . GLU A 1 86 ? -3.696 -9.872 -3.147 1.00 79.25 86 GLU A C 1
ATOM 711 O O . GLU A 1 86 ? -3.245 -10.549 -4.073 1.00 79.25 86 GLU A O 1
ATOM 716 N N . LEU A 1 87 ? -2.976 -8.918 -2.550 1.00 78.25 87 LEU A N 1
ATOM 717 C CA . LEU A 1 87 ? -1.634 -8.548 -2.990 1.00 78.25 87 LEU A CA 1
ATOM 718 C C . LEU A 1 87 ? -0.604 -9.610 -2.595 1.00 78.25 87 LEU A C 1
ATOM 720 O O . LEU A 1 87 ? 0.303 -9.924 -3.362 1.00 78.25 87 LEU A O 1
ATOM 724 N N . ARG A 1 88 ? -0.754 -10.247 -1.429 1.00 77.06 88 ARG A N 1
ATOM 725 C CA . ARG A 1 88 ? 0.168 -11.305 -0.993 1.00 77.06 88 ARG A CA 1
ATOM 726 C C . ARG A 1 88 ? 0.287 -12.424 -2.028 1.00 77.06 88 ARG A C 1
ATOM 728 O O . ARG A 1 8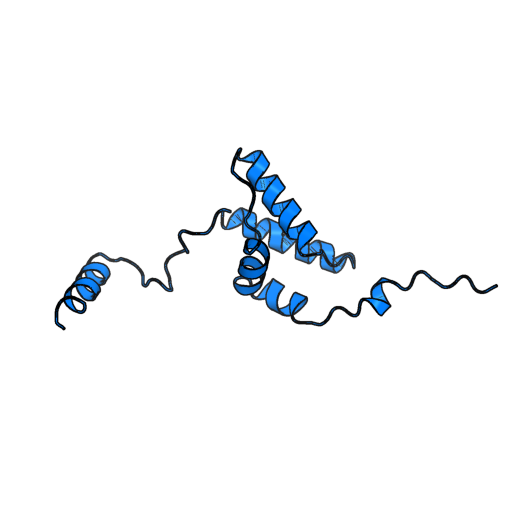8 ? 1.391 -12.880 -2.303 1.00 77.06 88 ARG A O 1
ATOM 735 N N . THR A 1 89 ? -0.829 -12.840 -2.622 1.00 68.94 89 THR A N 1
ATOM 736 C CA . THR A 1 89 ? -0.859 -13.923 -3.620 1.00 68.94 89 THR A CA 1
ATOM 737 C C . THR A 1 89 ? -0.116 -13.548 -4.901 1.00 68.94 89 THR A C 1
ATOM 739 O O . THR A 1 89 ? 0.553 -14.388 -5.502 1.00 68.94 89 THR A O 1
ATOM 742 N N . ARG A 1 90 ? -0.191 -12.277 -5.302 1.00 70.69 90 ARG A N 1
ATOM 743 C CA . ARG A 1 90 ? 0.393 -11.783 -6.548 1.00 70.69 90 ARG A CA 1
ATOM 744 C C . ARG A 1 90 ? 1.893 -11.471 -6.426 1.00 70.69 90 ARG A C 1
ATOM 746 O O . ARG A 1 90 ? 2.632 -11.774 -7.352 1.00 70.69 90 ARG A O 1
ATOM 753 N N . TRP A 1 91 ? 2.362 -10.980 -5.274 1.00 71.00 91 TRP A N 1
ATOM 754 C CA . TRP A 1 91 ? 3.788 -10.692 -5.027 1.00 71.00 91 TRP A CA 1
ATOM 755 C 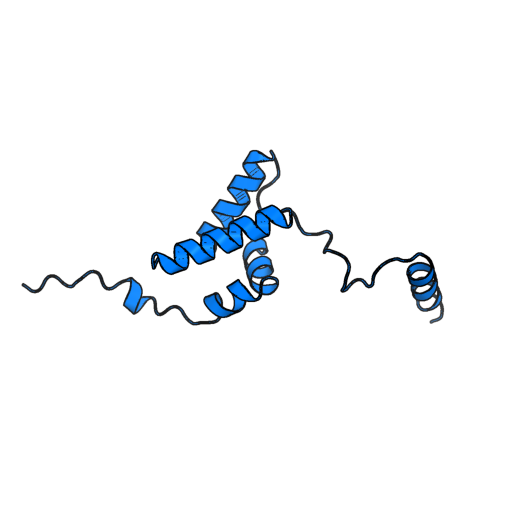C . TRP A 1 91 ? 4.560 -11.900 -4.494 1.00 71.00 91 TRP A C 1
ATOM 757 O O . TRP A 1 91 ? 5.785 -11.921 -4.555 1.00 71.00 91 TRP A O 1
ATOM 767 N N . SER A 1 92 ? 3.864 -12.904 -3.954 1.00 64.56 92 SER A N 1
ATOM 768 C CA . SER A 1 92 ? 4.472 -14.183 -3.572 1.00 64.56 92 SER A CA 1
ATOM 769 C C . SER A 1 92 ? 4.935 -14.991 -4.782 1.00 64.56 92 SER A C 1
ATOM 771 O O . SER A 1 92 ? 5.751 -15.898 -4.615 1.00 64.56 92 SER A O 1
ATOM 773 N N . ARG A 1 93 ? 4.394 -14.728 -5.975 1.00 62.59 93 ARG A N 1
ATOM 774 C CA . ARG A 1 93 ? 4.855 -15.386 -7.194 1.00 62.59 93 ARG A CA 1
ATOM 775 C C . ARG A 1 93 ? 6.144 -14.696 -7.641 1.00 62.59 93 ARG A C 1
ATOM 777 O O . ARG A 1 93 ? 6.115 -13.477 -7.803 1.00 62.59 93 ARG A O 1
ATOM 784 N N . PRO A 1 94 ? 7.260 -15.424 -7.828 1.00 55.72 94 PRO A N 1
ATOM 785 C CA . PRO A 1 94 ? 8.425 -14.845 -8.476 1.00 55.72 94 PRO A CA 1
ATOM 786 C C . PRO A 1 94 ? 7.979 -14.325 -9.843 1.00 55.72 94 PRO A C 1
ATOM 788 O O . PRO A 1 94 ? 7.507 -15.087 -10.686 1.00 55.72 94 PRO A O 1
ATOM 791 N N . TYR A 1 95 ? 8.035 -13.006 -10.007 1.00 57.34 95 TYR A N 1
ATOM 792 C CA . TYR A 1 95 ? 7.788 -12.376 -11.290 1.00 57.34 95 TYR A CA 1
ATOM 793 C C . TYR A 1 95 ? 8.969 -12.731 -12.185 1.00 57.34 95 TYR A C 1
ATOM 795 O O . TYR A 1 95 ? 10.112 -12.405 -11.859 1.00 57.34 95 TYR A O 1
ATOM 803 N N . ASP A 1 96 ? 8.699 -13.457 -13.265 1.00 53.72 96 ASP A N 1
ATOM 804 C CA . ASP A 1 96 ? 9.714 -13.820 -14.240 1.00 53.72 96 ASP A CA 1
ATOM 805 C C . ASP A 1 96 ? 10.098 -12.570 -15.041 1.00 53.72 96 ASP A C 1
ATOM 807 O O . ASP A 1 96 ? 9.519 -12.250 -16.079 1.00 53.72 96 ASP A O 1
ATOM 811 N N . HIS A 1 97 ? 11.051 -11.817 -14.496 1.00 53.25 97 HIS A N 1
ATOM 812 C CA . HIS A 1 97 ? 11.544 -10.571 -15.072 1.00 53.25 97 HIS A CA 1
ATOM 813 C C . HIS A 1 97 ? 12.095 -10.773 -16.495 1.00 53.25 97 HIS A C 1
ATOM 815 O O . HIS A 1 97 ? 12.100 -9.827 -17.278 1.00 53.25 97 HIS A O 1
ATOM 821 N N . GLN A 1 98 ? 12.519 -11.993 -16.861 1.00 52.91 98 GLN A N 1
ATOM 822 C CA . GLN A 1 98 ? 12.977 -12.296 -18.220 1.00 52.91 98 GLN A CA 1
ATOM 823 C C . GLN A 1 98 ? 11.834 -12.224 -19.239 1.00 52.91 98 GLN A C 1
ATOM 825 O O . GLN A 1 98 ? 12.064 -11.788 -20.359 1.00 52.91 98 GLN A O 1
ATOM 830 N N . ARG A 1 99 ? 10.596 -12.562 -18.853 1.00 54.66 99 ARG A N 1
ATOM 831 C CA . ARG A 1 99 ? 9.427 -12.470 -19.746 1.00 54.66 99 ARG A CA 1
ATOM 832 C C . ARG A 1 99 ? 8.916 -11.046 -19.942 1.00 54.66 99 ARG A C 1
ATOM 834 O O . ARG A 1 99 ? 8.386 -10.743 -21.001 1.00 54.66 99 ARG A O 1
ATOM 841 N N . ALA A 1 100 ? 9.063 -10.184 -18.938 1.00 55.09 100 ALA A N 1
ATOM 842 C CA . ALA A 1 100 ? 8.647 -8.781 -19.022 1.00 55.09 100 ALA A CA 1
ATOM 843 C C . ALA A 1 100 ? 9.640 -7.903 -19.799 1.00 55.09 100 ALA A C 1
ATOM 845 O O . ALA A 1 100 ? 9.259 -6.859 -20.313 1.00 55.09 100 ALA A O 1
ATOM 846 N N . ALA A 1 101 ? 10.904 -8.329 -19.862 1.00 58.91 101 ALA A N 1
ATOM 847 C CA . ALA A 1 101 ? 11.987 -7.631 -20.546 1.00 58.91 101 ALA A CA 1
ATOM 848 C C . ALA A 1 101 ? 12.230 -8.133 -21.981 1.00 58.91 101 ALA A C 1
ATOM 850 O O . ALA A 1 101 ? 13.225 -7.742 -22.587 1.00 58.91 101 ALA A O 1
ATOM 851 N N . CYS A 1 102 ? 11.365 -8.998 -22.529 1.00 55.12 102 CYS A N 1
ATOM 852 C CA . CYS A 1 102 ? 11.402 -9.351 -23.949 1.00 55.12 102 CYS A CA 1
ATOM 853 C C . CYS A 1 102 ? 10.937 -8.157 -24.796 1.00 55.12 102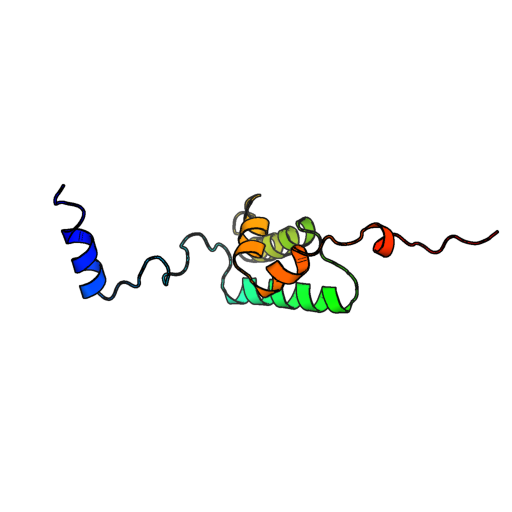 CYS A C 1
ATOM 855 O O . CYS A 1 102 ? 9.830 -8.139 -25.323 1.00 55.12 102 CYS A O 1
ATOM 857 N N . GLU A 1 103 ? 11.804 -7.156 -24.915 1.00 57.69 103 GLU A N 1
ATOM 858 C CA . GLU A 1 103 ? 11.883 -6.317 -26.103 1.00 57.69 103 GLU A CA 1
ATOM 859 C C . GLU A 1 103 ? 12.199 -7.261 -27.271 1.00 57.69 103 GLU A C 1
ATOM 861 O O . GLU A 1 103 ? 13.176 -8.014 -27.207 1.00 57.69 103 GLU A O 1
ATOM 866 N N . ASP A 1 104 ? 11.324 -7.301 -28.280 1.00 58.56 104 ASP A N 1
ATOM 867 C CA . ASP A 1 104 ? 11.487 -8.154 -29.459 1.00 58.56 104 ASP A CA 1
ATOM 868 C C . ASP A 1 104 ? 12.916 -8.010 -30.009 1.00 58.56 104 ASP A C 1
ATOM 870 O O . ASP A 1 104 ? 13.306 -6.903 -30.401 1.00 58.56 104 ASP A O 1
ATOM 874 N N . PRO A 1 105 ? 13.728 -9.084 -30.061 1.00 51.69 105 PRO A N 1
ATOM 875 C CA . PRO A 1 105 ? 15.003 -8.996 -30.739 1.00 51.69 105 PRO A CA 1
ATOM 876 C C . PRO A 1 105 ? 14.698 -8.770 -32.218 1.00 51.69 105 PRO A C 1
ATOM 878 O O . PRO A 1 105 ? 14.190 -9.659 -32.902 1.00 51.69 105 PRO A O 1
ATOM 881 N N . VAL A 1 106 ? 14.988 -7.560 -32.704 1.00 50.56 106 VAL A N 1
ATOM 882 C CA . VAL A 1 106 ? 14.990 -7.243 -34.133 1.00 50.56 106 VAL A CA 1
ATOM 883 C C . VAL A 1 106 ? 15.921 -8.245 -34.809 1.00 50.56 106 VAL A C 1
ATOM 885 O O . VAL A 1 106 ? 17.141 -8.176 -34.665 1.00 50.56 106 VAL A O 1
ATOM 888 N N . ALA A 1 107 ? 15.326 -9.215 -35.499 1.00 51.09 107 ALA A N 1
ATOM 889 C CA . ALA A 1 107 ? 16.045 -10.143 -36.348 1.00 51.09 107 ALA A CA 1
ATOM 890 C C . ALA A 1 107 ? 16.626 -9.347 -37.527 1.00 51.09 107 ALA A C 1
ATOM 892 O O . ALA A 1 107 ? 15.873 -8.751 -38.300 1.00 51.09 107 ALA A O 1
ATOM 893 N N . ILE A 1 108 ? 17.956 -9.307 -37.616 1.00 52.81 108 ILE A N 1
ATOM 894 C CA . ILE A 1 108 ? 18.713 -8.848 -38.790 1.00 52.81 108 ILE A CA 1
ATOM 895 C C . ILE A 1 108 ? 19.100 -10.080 -39.600 1.00 52.81 108 ILE A C 1
ATOM 897 O O . ILE A 1 108 ? 19.574 -11.055 -38.970 1.00 52.81 108 ILE A O 1
#

Foldseek 3Di:
DPVVVVVVVVCVVVVNDDPVPDDPPPPPDDPVLLVVLVVVQVVCVVVVRRDDLVNSQVSQQVVCVVVVHDGDDPCRSVVSCVVDVSSVVVVVDPDPVVVVPCPDPPDD

Sequence (108 aa):
MIFVYQYCITHRRAGKPSRRDCELNSKRLNKLEEEAIVERILEESTREFAPTKADVRAMADKLLYERESNPTGKNWVDNFIKRTPELRTRWSRPYDHQRAACEDPVAI